Protein AF-A8V4S2-F1 (afdb_monomer)

Structure (mmCIF, N/CA/C/O backbone):
data_AF-A8V4S2-F1
#
_entry.id   AF-A8V4S2-F1
#
loop_
_atom_site.group_PDB
_atom_site.id
_atom_site.type_symbol
_atom_site.label_atom_id
_atom_site.label_alt_id
_atom_site.label_comp_id
_atom_site.label_asym_id
_atom_site.label_entity_id
_atom_site.label_seq_id
_atom_site.pdbx_PDB_ins_code
_atom_site.Cartn_x
_atom_site.Cartn_y
_atom_site.Cartn_z
_atom_site.occupancy
_atom_site.B_iso_or_equiv
_atom_site.auth_seq_id
_atom_site.auth_comp_id
_atom_site.auth_asym_id
_atom_site.auth_atom_id
_atom_site.pdbx_PDB_model_num
ATOM 1 N N . MET A 1 1 ? -16.242 -19.189 -0.901 1.00 52.62 1 MET A N 1
ATOM 2 C CA . MET A 1 1 ? -14.922 -19.366 -1.540 1.00 52.62 1 MET A CA 1
ATOM 3 C C . MET A 1 1 ? -13.998 -18.320 -0.945 1.00 52.62 1 MET A C 1
ATOM 5 O O . MET A 1 1 ? -14.316 -17.146 -1.055 1.00 52.62 1 MET A O 1
ATOM 9 N N . VAL A 1 2 ? -12.950 -18.722 -0.225 1.00 58.53 2 VAL A N 1
ATOM 10 C CA . VAL A 1 2 ? -11.972 -17.778 0.340 1.00 58.53 2 VAL A CA 1
ATOM 11 C C . VAL A 1 2 ? -10.855 -17.645 -0.687 1.00 58.53 2 VAL A C 1
ATOM 13 O O . VAL A 1 2 ? -10.270 -18.652 -1.075 1.00 58.53 2 VAL A O 1
ATOM 16 N N . MET A 1 3 ? -10.622 -16.436 -1.192 1.00 67.81 3 MET A N 1
ATOM 17 C CA . MET A 1 3 ? -9.567 -16.188 -2.172 1.00 67.81 3 MET A CA 1
ATOM 18 C C . MET A 1 3 ? -8.263 -15.894 -1.432 1.00 67.81 3 MET A C 1
ATOM 20 O O . MET A 1 3 ? -8.212 -14.995 -0.593 1.00 67.81 3 MET A O 1
ATOM 24 N N . GLU A 1 4 ? -7.216 -16.665 -1.715 1.00 74.75 4 GLU A N 1
ATOM 25 C CA . G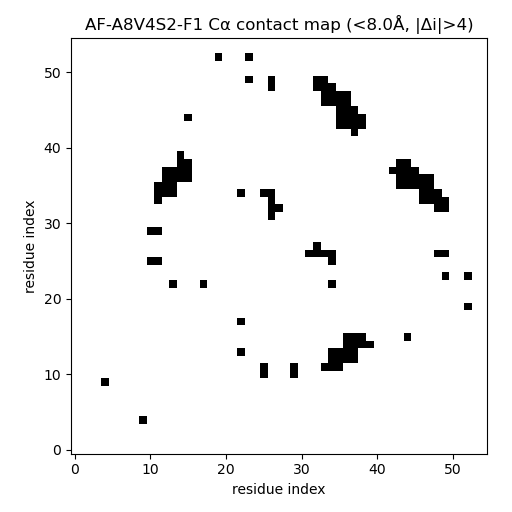LU A 1 4 ? -5.922 -16.510 -1.057 1.00 74.75 4 GLU A CA 1
ATOM 26 C C . GLU A 1 4 ? -4.971 -15.696 -1.940 1.00 74.75 4 GLU A C 1
ATOM 28 O O . GLU A 1 4 ? -4.574 -16.116 -3.027 1.00 74.75 4 GLU A O 1
ATOM 33 N N . ILE A 1 5 ? -4.618 -14.493 -1.483 1.00 78.50 5 ILE A N 1
ATOM 34 C CA . ILE A 1 5 ? -3.626 -13.658 -2.166 1.00 78.50 5 ILE A CA 1
ATOM 35 C C . ILE A 1 5 ? -2.233 -14.178 -1.820 1.00 78.50 5 ILE A C 1
ATOM 37 O O . ILE A 1 5 ? -1.894 -14.319 -0.638 1.00 78.50 5 ILE A O 1
ATOM 41 N N . ARG A 1 6 ? -1.402 -14.391 -2.843 1.00 82.56 6 ARG A N 1
ATOM 42 C CA . ARG A 1 6 ? 0.002 -14.755 -2.651 1.0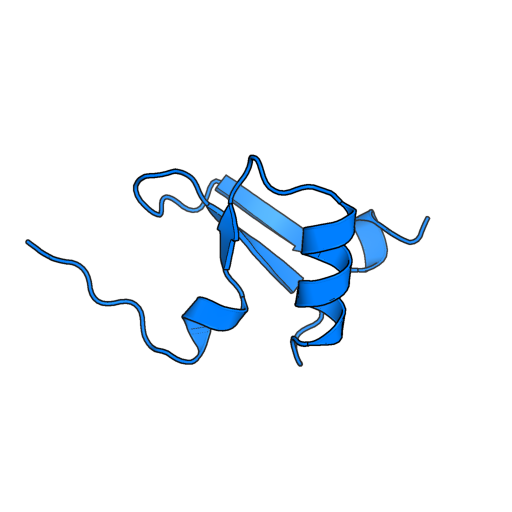0 82.56 6 ARG A CA 1
ATOM 43 C C . ARG A 1 6 ? 0.748 -13.669 -1.858 1.00 82.56 6 ARG A C 1
ATOM 45 O O . ARG A 1 6 ? 0.532 -12.470 -2.040 1.00 82.56 6 ARG A O 1
ATOM 52 N N . THR A 1 7 ? 1.603 -14.092 -0.931 1.00 72.06 7 THR A N 1
ATOM 53 C CA . THR A 1 7 ? 2.259 -13.217 0.060 1.00 72.06 7 THR A CA 1
ATOM 54 C C . THR A 1 7 ? 3.111 -12.105 -0.562 1.00 72.06 7 THR A C 1
ATOM 56 O O . THR A 1 7 ? 3.212 -11.018 0.005 1.00 72.06 7 THR A O 1
ATOM 59 N N . ASP A 1 8 ? 3.680 -12.348 -1.737 1.00 80.44 8 ASP A N 1
ATOM 60 C CA . ASP A 1 8 ? 4.425 -11.383 -2.548 1.00 80.44 8 ASP A CA 1
ATOM 61 C C . ASP A 1 8 ? 3.554 -10.203 -3.006 1.00 80.44 8 ASP A C 1
ATOM 63 O O . ASP A 1 8 ? 3.970 -9.050 -2.893 1.00 80.44 8 ASP A O 1
ATOM 67 N N . ILE A 1 9 ? 2.311 -10.462 -3.420 1.00 86.81 9 ILE A N 1
ATOM 68 C CA . ILE A 1 9 ? 1.391 -9.428 -3.918 1.00 86.81 9 ILE A CA 1
ATOM 69 C C . ILE A 1 9 ? 0.774 -8.618 -2.772 1.00 86.81 9 ILE A C 1
ATOM 71 O O . ILE A 1 9 ? 0.520 -7.425 -2.927 1.00 86.81 9 ILE A O 1
ATOM 75 N N . LYS A 1 10 ? 0.583 -9.212 -1.584 1.00 87.38 10 LYS A N 1
ATOM 76 C CA . LYS A 1 10 ? -0.002 -8.516 -0.415 1.00 87.38 10 LYS A CA 1
ATOM 77 C C . LYS A 1 10 ? 0.750 -7.234 -0.032 1.00 87.38 10 LYS A C 1
ATOM 79 O O . LYS A 1 10 ? 0.139 -6.283 0.460 1.00 87.38 10 LYS A O 1
ATOM 84 N N . LYS A 1 11 ? 2.064 -7.188 -0.275 1.00 89.38 11 LYS A N 1
ATOM 85 C CA . LYS A 1 11 ? 2.901 -6.004 -0.014 1.00 89.38 11 LYS A CA 1
ATOM 86 C C . LYS A 1 11 ? 2.623 -4.848 -0.974 1.00 89.38 11 LYS A C 1
ATOM 88 O O . LYS A 1 11 ? 2.904 -3.709 -0.627 1.00 89.38 11 LYS A O 1
ATOM 93 N N . LEU A 1 12 ? 2.033 -5.129 -2.132 1.00 93.31 12 LEU A N 1
ATOM 94 C CA . LEU A 1 12 ? 1.686 -4.131 -3.138 1.00 93.31 12 LEU A CA 1
ATOM 95 C C . LEU A 1 12 ? 0.273 -3.571 -2.948 1.00 93.31 12 LEU A C 1
ATOM 97 O O . LEU A 1 12 ? -0.037 -2.532 -3.510 1.00 93.31 12 LEU A O 1
ATOM 101 N N . LEU A 1 13 ? -0.596 -4.218 -2.166 1.00 95.19 13 LEU A N 1
ATOM 102 C CA . LEU A 1 13 ? -1.986 -3.773 -2.013 1.00 95.19 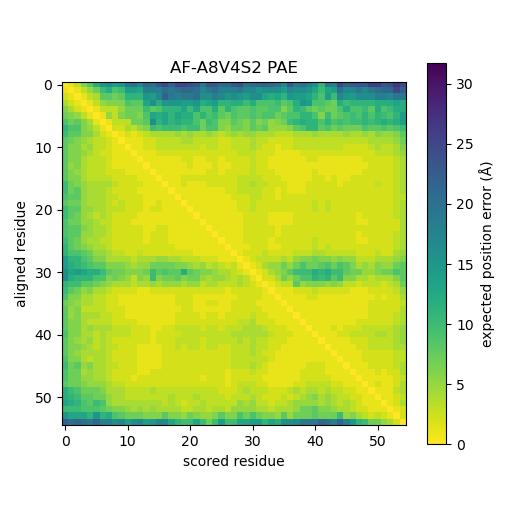13 LEU A CA 1
ATOM 103 C C . LEU A 1 13 ? -2.104 -2.584 -1.056 1.00 95.19 13 LEU A C 1
ATOM 105 O O . LEU A 1 13 ? -1.567 -2.625 0.050 1.00 95.19 13 LEU A O 1
ATOM 109 N N . ILE A 1 14 ? -2.879 -1.566 -1.411 1.00 96.62 14 ILE A N 1
ATOM 110 C CA . ILE A 1 14 ? -3.267 -0.479 -0.509 1.00 96.62 14 ILE A CA 1
ATOM 111 C C . ILE A 1 14 ? -4.767 -0.233 -0.596 1.00 96.62 14 ILE A C 1
ATOM 113 O O . ILE A 1 14 ? -5.359 -0.312 -1.666 1.00 96.62 1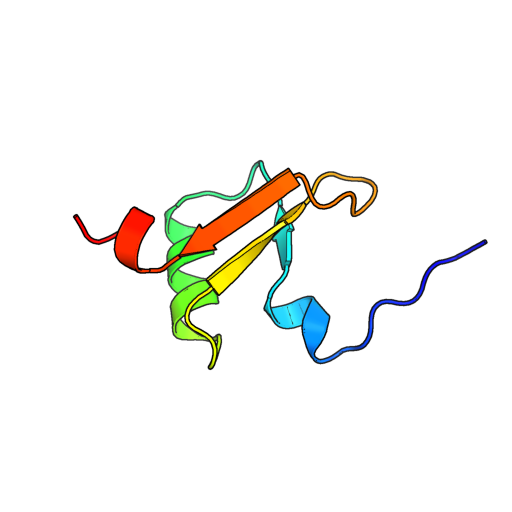4 ILE A O 1
ATOM 117 N N . HIS A 1 15 ? -5.406 0.044 0.535 1.00 97.62 15 HIS A N 1
ATOM 118 C CA . HIS A 1 15 ? -6.838 0.294 0.538 1.00 97.62 15 HIS A CA 1
ATOM 119 C C . HIS A 1 15 ? -7.135 1.717 0.047 1.00 97.62 15 HIS A C 1
ATOM 121 O O . HIS A 1 15 ? -6.424 2.655 0.401 1.00 97.62 15 HIS A O 1
ATOM 127 N N . LYS A 1 16 ? -8.231 1.917 -0.692 1.00 96.94 16 LYS A N 1
ATOM 128 C CA . LYS A 1 16 ? -8.639 3.240 -1.218 1.00 96.94 16 LYS A CA 1
ATOM 129 C C . LYS A 1 16 ? -8.821 4.341 -0.160 1.00 96.94 16 LYS A C 1
ATOM 131 O O . LYS A 1 16 ? -8.848 5.516 -0.498 1.00 96.94 16 LYS A O 1
ATOM 136 N N . LYS A 1 17 ? -8.992 3.960 1.111 1.00 97.56 17 LYS A N 1
ATOM 137 C CA . LYS A 1 17 ? -9.142 4.879 2.260 1.00 97.56 17 LYS A CA 1
ATOM 138 C C . LYS A 1 17 ? -7.837 5.116 3.035 1.00 97.56 17 LYS A C 1
ATOM 140 O O . LYS A 1 17 ? -7.866 5.796 4.054 1.00 97.56 17 LYS A O 1
ATOM 145 N N . SER A 1 18 ? -6.722 4.518 2.613 1.00 97.06 18 SER A N 1
ATOM 146 C CA . SER A 1 18 ? -5.413 4.760 3.227 1.00 97.06 18 SER A CA 1
ATOM 147 C C . SER A 1 18 ? -4.958 6.197 2.985 1.00 97.06 18 SER A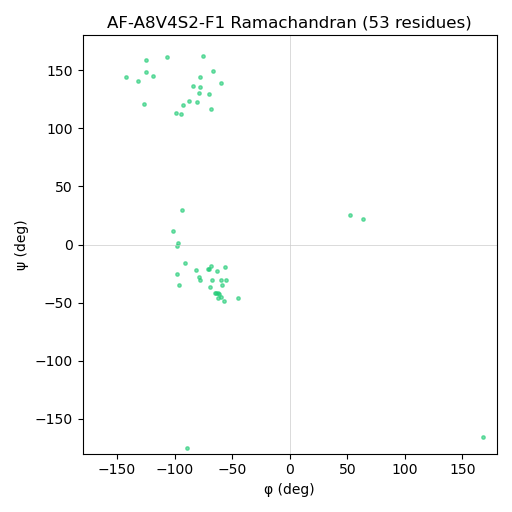 C 1
ATOM 149 O O . SER A 1 18 ? -5.279 6.800 1.962 1.00 97.06 18 SER A O 1
ATOM 151 N N . THR A 1 19 ? -4.195 6.750 3.926 1.00 96.56 19 THR A N 1
ATOM 152 C CA . THR A 1 19 ? -3.664 8.106 3.774 1.00 96.56 19 THR A CA 1
ATOM 153 C C . THR A 1 19 ? -2.503 8.129 2.779 1.00 96.56 19 THR A C 1
ATOM 155 O O . THR A 1 19 ? -1.856 7.111 2.519 1.00 96.56 19 THR A O 1
ATOM 158 N N . ILE A 1 20 ? -2.171 9.318 2.270 1.00 93.69 20 ILE A N 1
ATOM 159 C CA . ILE A 1 20 ? -0.972 9.518 1.440 1.00 93.69 20 ILE A CA 1
ATOM 160 C C . ILE A 1 20 ? 0.301 9.118 2.208 1.00 93.69 20 ILE A C 1
ATOM 162 O O . ILE A 1 20 ? 1.222 8.552 1.627 1.00 93.69 20 ILE A O 1
ATOM 166 N N . ILE A 1 21 ? 0.344 9.347 3.526 1.00 94.31 21 ILE A N 1
ATOM 167 C CA . ILE A 1 21 ? 1.477 8.951 4.377 1.00 94.31 21 ILE A CA 1
ATOM 168 C C . ILE A 1 21 ? 1.626 7.424 4.407 1.00 94.31 21 ILE A C 1
ATOM 170 O O . ILE A 1 21 ? 2.745 6.918 4.309 1.00 94.31 21 ILE A O 1
ATOM 174 N N . ASP A 1 22 ? 0.521 6.682 4.504 1.00 95.12 22 ASP A N 1
ATOM 175 C CA . ASP A 1 22 ? 0.548 5.215 4.466 1.00 95.12 22 ASP A CA 1
ATOM 176 C C . ASP A 1 22 ? 1.017 4.704 3.102 1.00 95.12 22 ASP A C 1
ATOM 178 O O . ASP A 1 22 ? 1.838 3.788 3.027 1.00 95.12 22 ASP A O 1
ATOM 182 N N . ALA A 1 23 ? 0.543 5.336 2.023 1.00 94.31 23 ALA A N 1
ATOM 183 C CA . ALA A 1 23 ? 0.989 5.038 0.668 1.00 94.31 23 ALA A CA 1
ATOM 184 C C . ALA A 1 23 ? 2.494 5.262 0.498 1.00 94.31 23 ALA A C 1
ATOM 186 O O . ALA A 1 23 ? 3.183 4.393 -0.028 1.00 94.31 23 ALA A O 1
ATOM 187 N N . LEU A 1 24 ? 3.027 6.376 1.003 1.00 92.94 24 LEU A N 1
ATOM 188 C CA . LEU A 1 24 ? 4.458 6.678 0.954 1.00 92.94 24 LEU A CA 1
ATOM 189 C C . LEU A 1 24 ? 5.300 5.659 1.722 1.00 92.94 24 LEU A C 1
ATOM 191 O O . LEU A 1 24 ? 6.304 5.183 1.193 1.00 92.94 24 LEU A O 1
ATOM 195 N N . LYS A 1 25 ? 4.890 5.292 2.944 1.00 92.75 25 LYS A N 1
ATOM 196 C CA . LYS A 1 25 ? 5.573 4.249 3.728 1.00 92.75 25 LYS A CA 1
ATOM 197 C C . LYS A 1 25 ? 5.623 2.938 2.949 1.00 92.75 25 LYS A C 1
ATOM 199 O O . LYS A 1 25 ? 6.693 2.362 2.776 1.00 92.75 25 LYS A O 1
ATOM 204 N N . LYS A 1 26 ? 4.484 2.521 2.395 1.00 92.50 26 LYS A N 1
ATOM 205 C CA . LYS A 1 26 ? 4.372 1.256 1.669 1.00 92.50 26 LYS A CA 1
ATOM 206 C C . LYS A 1 26 ? 5.123 1.261 0.336 1.00 92.50 26 LYS A C 1
ATOM 208 O O . LYS A 1 26 ? 5.746 0.264 -0.012 1.00 92.50 26 LYS A O 1
ATOM 213 N N . LEU A 1 27 ? 5.137 2.388 -0.379 1.00 92.25 27 LEU A N 1
ATOM 214 C CA . LEU A 1 27 ? 5.954 2.574 -1.581 1.00 92.25 27 LEU A CA 1
ATOM 215 C C . LEU A 1 27 ? 7.446 2.444 -1.274 1.00 92.25 27 LEU A C 1
ATOM 217 O O . LEU A 1 27 ? 8.146 1.776 -2.030 1.00 92.25 27 LEU A O 1
ATOM 221 N N . ASN A 1 28 ? 7.912 3.031 -0.167 1.00 88.75 28 ASN A N 1
ATOM 222 C CA . ASN A 1 28 ? 9.313 2.953 0.259 1.00 88.75 28 ASN A CA 1
ATOM 223 C C . ASN A 1 28 ? 9.726 1.530 0.681 1.00 88.75 28 ASN A C 1
ATOM 225 O O . ASN A 1 28 ? 10.884 1.159 0.517 1.00 88.75 28 ASN A O 1
ATOM 229 N N . GLU A 1 29 ? 8.793 0.734 1.207 1.00 86.19 29 GLU A N 1
ATOM 230 C CA . GLU A 1 29 ? 9.012 -0.677 1.557 1.00 86.19 29 GLU A CA 1
ATOM 231 C C . GLU A 1 29 ? 8.904 -1.622 0.344 1.00 86.19 29 GLU A C 1
ATOM 233 O O . GLU A 1 29 ? 9.425 -2.741 0.369 1.00 86.19 29 GLU A O 1
ATOM 238 N N . SER A 1 30 ? 8.214 -1.200 -0.721 1.00 80.62 30 SER A N 1
ATOM 239 C CA . SER A 1 30 ? 8.017 -1.999 -1.931 1.00 80.62 30 SER A CA 1
ATOM 240 C C . SER A 1 30 ? 9.206 -1.882 -2.892 1.00 80.62 30 SER A C 1
ATOM 242 O O . SER A 1 30 ? 9.671 -0.789 -3.203 1.00 80.62 30 SER A O 1
ATOM 244 N N . ALA A 1 31 ? 9.654 -3.004 -3.461 1.00 77.31 31 ALA A N 1
ATOM 245 C CA . ALA A 1 31 ? 10.706 -2.992 -4.483 1.00 77.31 31 ALA A CA 1
ATOM 246 C C . ALA A 1 31 ? 10.237 -2.412 -5.835 1.00 77.31 31 ALA A C 1
ATOM 248 O O . ALA A 1 31 ? 11.057 -1.989 -6.646 1.00 77.31 31 ALA A O 1
ATOM 249 N N . LEU A 1 32 ? 8.922 -2.402 -6.088 1.00 81.81 32 LEU A N 1
ATOM 250 C CA . LEU A 1 32 ? 8.332 -2.116 -7.401 1.00 81.81 32 LEU A CA 1
ATOM 251 C C . LEU A 1 32 ? 7.845 -0.667 -7.573 1.00 81.81 32 LEU A C 1
ATOM 253 O O . LEU A 1 32 ? 7.375 -0.324 -8.654 1.00 81.81 32 LEU A O 1
ATOM 257 N N . LYS A 1 33 ? 7.961 0.188 -6.543 1.00 88.38 33 LYS A N 1
ATOM 258 C CA . LYS A 1 33 ? 7.561 1.615 -6.566 1.00 88.38 33 LYS A CA 1
ATOM 259 C C . LYS A 1 33 ? 6.120 1.876 -7.044 1.00 88.38 33 LYS A C 1
ATOM 261 O O . LYS A 1 33 ? 5.802 2.963 -7.533 1.00 88.38 33 LYS A O 1
ATOM 266 N N . VAL A 1 34 ? 5.246 0.885 -6.880 1.00 94.00 34 VAL A N 1
ATOM 267 C CA . VAL A 1 34 ? 3.834 0.933 -7.263 1.00 94.00 34 VAL A CA 1
ATOM 268 C C . VAL A 1 34 ? 2.992 0.207 -6.223 1.00 94.00 34 VAL A C 1
ATOM 270 O O . VAL A 1 34 ? 3.408 -0.815 -5.674 1.00 94.00 34 VAL A O 1
ATOM 273 N N . LEU A 1 35 ? 1.796 0.730 -5.977 1.00 96.00 35 LEU A N 1
ATOM 274 C CA . LEU A 1 35 ? 0.764 0.109 -5.163 1.00 96.00 35 LEU A CA 1
ATOM 275 C C . LEU A 1 35 ? -0.487 -0.154 -6.000 1.00 96.00 35 LEU A C 1
ATOM 277 O O . LEU A 1 35 ? -0.856 0.633 -6.870 1.00 96.00 35 LEU A O 1
ATOM 281 N N . LEU A 1 36 ? -1.154 -1.260 -5.701 1.00 96.12 36 LEU A N 1
ATOM 282 C CA . LEU A 1 36 ? -2.444 -1.653 -6.247 1.00 96.12 36 LEU A CA 1
ATOM 283 C C . LEU A 1 36 ? -3.532 -1.181 -5.285 1.00 96.12 36 LEU A C 1
ATOM 285 O O . LEU A 1 36 ? -3.620 -1.664 -4.155 1.00 96.12 36 LEU A O 1
ATOM 289 N N . VAL A 1 37 ? -4.343 -0.221 -5.717 1.00 97.44 37 VAL A N 1
ATOM 290 C CA . VAL A 1 37 ? -5.417 0.341 -4.899 1.00 97.44 37 VAL A CA 1
ATOM 291 C C . VAL A 1 37 ? -6.616 -0.595 -4.955 1.00 97.44 37 VAL A C 1
ATOM 293 O O . VAL A 1 37 ? -7.129 -0.872 -6.038 1.00 97.44 37 VAL A O 1
ATOM 296 N N . VAL A 1 38 ? -7.069 -1.072 -3.798 1.00 97.75 38 VAL A N 1
ATOM 297 C CA . VAL A 1 38 ? -8.181 -2.021 -3.681 1.00 97.75 38 VAL A CA 1
ATOM 298 C C . VAL A 1 38 ? -9.295 -1.522 -2.764 1.00 97.75 38 VAL A C 1
ATOM 300 O O . VAL A 1 38 ? -9.089 -0.641 -1.920 1.00 97.75 38 VAL A O 1
ATOM 303 N N . ASP A 1 39 ? -10.485 -2.091 -2.940 1.00 97.25 39 ASP A N 1
ATOM 304 C CA . ASP A 1 39 ? -11.613 -1.938 -2.021 1.00 97.25 39 ASP A CA 1
ATOM 305 C C . ASP A 1 39 ? -11.627 -3.008 -0.911 1.00 97.25 39 ASP A C 1
ATOM 307 O O . ASP A 1 39 ? -10.712 -3.822 -0.766 1.00 97.25 39 ASP A O 1
ATOM 311 N N . GLU A 1 40 ? -12.689 -2.986 -0.112 1.00 95.56 40 GLU A N 1
ATOM 312 C CA . GLU A 1 40 ? -12.930 -3.881 1.017 1.00 95.56 40 GLU A CA 1
ATOM 313 C C . GLU A 1 40 ? -13.077 -5.361 0.596 1.00 95.56 40 GLU A C 1
ATOM 315 O O . GLU A 1 40 ? -12.834 -6.259 1.399 1.00 95.56 40 GLU A O 1
ATOM 320 N N . ASN A 1 41 ? -13.430 -5.612 -0.669 1.00 94.19 41 ASN A N 1
ATOM 321 C CA . ASN A 1 41 ? -13.600 -6.937 -1.266 1.00 94.19 41 ASN A CA 1
ATOM 322 C C . ASN A 1 41 ? -12.394 -7.353 -2.127 1.00 94.19 41 ASN A C 1
ATOM 324 O O . ASN A 1 41 ? -12.471 -8.349 -2.846 1.00 94.19 41 ASN A O 1
ATOM 328 N N . LEU A 1 42 ? -11.279 -6.614 -2.046 1.00 92.62 42 LEU A N 1
ATOM 329 C CA . LEU A 1 42 ? -10.061 -6.817 -2.836 1.00 92.62 42 LEU A CA 1
ATOM 330 C C . LEU A 1 42 ? -10.247 -6.611 -4.347 1.00 92.62 42 LEU A C 1
ATOM 332 O O . LEU A 1 42 ? -9.431 -7.091 -5.137 1.00 92.62 42 LEU A O 1
ATOM 336 N N . HIS A 1 43 ? -11.271 -5.869 -4.771 1.00 95.06 43 HIS A N 1
ATOM 337 C CA . HIS A 1 43 ? -11.361 -5.450 -6.163 1.00 95.06 43 HIS A CA 1
ATOM 338 C C . HIS A 1 43 ? -10.284 -4.414 -6.460 1.00 95.06 43 HIS A C 1
ATOM 340 O O . HIS A 1 43 ? -10.158 -3.418 -5.746 1.00 95.06 43 HIS A O 1
ATOM 346 N N . LEU A 1 44 ? -9.526 -4.636 -7.534 1.00 96.88 44 LEU A N 1
ATOM 347 C CA . LEU A 1 44 ? -8.560 -3.670 -8.039 1.00 96.88 44 LEU A CA 1
ATOM 348 C C . LEU A 1 44 ? -9.300 -2.459 -8.613 1.00 96.88 44 LEU A C 1
ATOM 350 O O . LEU A 1 44 ? -10.028 -2.580 -9.594 1.00 96.88 44 LEU A O 1
ATOM 354 N N . LEU A 1 45 ? -9.086 -1.295 -8.007 1.00 97.81 45 LEU A N 1
ATOM 355 C CA . LEU A 1 45 ? -9.666 -0.025 -8.442 1.00 97.81 45 LEU A CA 1
ATOM 356 C C . LEU A 1 45 ? -8.701 0.796 -9.299 1.00 97.81 45 LEU A C 1
ATOM 358 O O . LEU A 1 45 ? -9.137 1.621 -10.095 1.00 97.81 45 LEU A O 1
ATOM 362 N N . GLY A 1 46 ? -7.394 0.590 -9.128 1.00 97.31 46 GLY A N 1
ATOM 363 C CA . GLY A 1 46 ? -6.371 1.312 -9.873 1.00 97.31 46 GLY A CA 1
ATOM 364 C C . GLY A 1 46 ? -4.973 1.119 -9.301 1.00 97.31 46 GLY A C 1
ATOM 365 O O . GLY A 1 46 ? -4.730 0.233 -8.480 1.00 97.31 46 GLY A O 1
ATOM 366 N N . THR A 1 47 ? -4.050 1.973 -9.730 1.00 96.12 47 THR A N 1
ATOM 367 C CA . THR A 1 47 ? -2.649 1.961 -9.300 1.00 96.12 47 THR A CA 1
ATOM 368 C C . THR A 1 47 ? -2.238 3.318 -8.755 1.00 96.12 47 THR A C 1
ATOM 370 O O . THR A 1 47 ? -2.712 4.342 -9.238 1.00 96.12 47 THR A O 1
ATOM 373 N N . LEU A 1 48 ? -1.325 3.317 -7.789 1.00 95.62 48 LEU A N 1
ATOM 374 C CA . LEU A 1 48 ? -0.686 4.513 -7.254 1.00 95.62 48 LEU A CA 1
ATOM 375 C C . LEU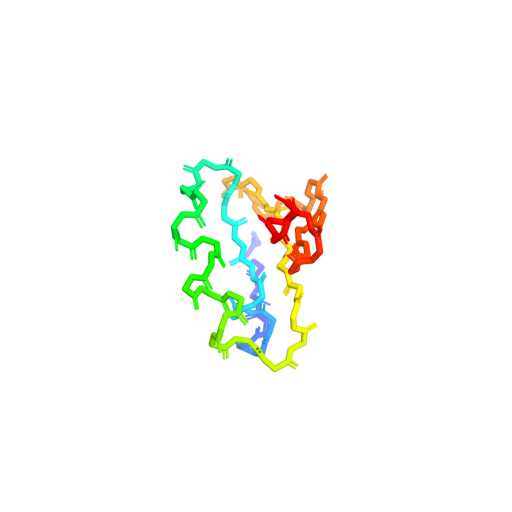 A 1 48 ? 0.826 4.337 -7.332 1.00 95.62 48 LEU A C 1
ATOM 377 O O . LEU A 1 48 ? 1.373 3.389 -6.766 1.00 95.62 48 LEU A O 1
ATOM 381 N N . SER A 1 49 ? 1.497 5.232 -8.042 1.00 93.75 49 SER A N 1
ATOM 382 C CA . SER A 1 49 ? 2.942 5.215 -8.207 1.00 93.75 49 SER A CA 1
ATOM 383 C C . SER A 1 49 ? 3.612 6.310 -7.390 1.00 93.75 49 SER A C 1
ATOM 385 O O . SER A 1 49 ? 3.019 7.313 -7.001 1.00 93.75 49 SER A O 1
ATOM 387 N N . ASP A 1 50 ? 4.904 6.118 -7.177 1.00 89.38 50 ASP A N 1
ATOM 388 C CA . ASP A 1 50 ? 5.828 7.127 -6.673 1.00 89.38 50 ASP A CA 1
ATOM 389 C C . ASP A 1 50 ? 5.649 8.507 -7.363 1.00 89.38 50 ASP A C 1
ATOM 391 O O . ASP A 1 50 ? 5.511 9.541 -6.701 1.00 89.38 50 ASP A O 1
ATOM 395 N N . GLY A 1 51 ? 5.544 8.504 -8.698 1.00 89.00 51 GLY A N 1
ATOM 396 C CA . GLY A 1 51 ? 5.407 9.713 -9.513 1.00 89.00 51 GLY A CA 1
ATOM 397 C C . GLY A 1 51 ? 4.079 10.458 -9.351 1.00 89.00 51 GLY A C 1
ATOM 398 O O . GLY A 1 51 ? 4.020 11.638 -9.692 1.00 89.00 51 GLY A O 1
ATOM 399 N N . ASP A 1 52 ? 3.042 9.807 -8.819 1.00 89.50 52 ASP A N 1
ATOM 400 C CA . ASP A 1 52 ? 1.762 10.450 -8.500 1.00 89.50 52 ASP A CA 1
ATOM 401 C C . ASP A 1 52 ? 1.841 11.246 -7.188 1.00 89.50 52 ASP A C 1
ATOM 403 O O . ASP A 1 52 ? 1.119 12.225 -7.020 1.00 89.50 52 ASP A O 1
ATOM 407 N N . ILE A 1 53 ? 2.723 10.841 -6.261 1.00 86.38 53 ILE A N 1
ATOM 408 C CA . ILE A 1 53 ? 2.844 11.458 -4.932 1.00 86.38 53 ILE A CA 1
ATOM 409 C C . ILE A 1 53 ? 3.959 12.515 -4.869 1.00 86.38 53 ILE A C 1
ATOM 411 O O . ILE A 1 53 ? 3.820 13.492 -4.140 1.00 86.38 53 ILE A O 1
ATOM 415 N N . ARG A 1 54 ? 5.078 12.338 -5.589 1.00 82.44 54 ARG A N 1
ATOM 416 C CA . ARG A 1 54 ? 6.283 13.190 -5.459 1.00 82.44 54 ARG A CA 1
ATOM 417 C C . ARG A 1 54 ? 6.373 14.386 -6.432 1.00 82.44 54 ARG A C 1
ATOM 419 O O . ARG A 1 54 ? 7.483 14.778 -6.785 1.00 82.44 54 ARG A O 1
ATOM 426 N N . ARG A 1 55 ? 5.251 14.962 -6.875 1.00 70.69 55 ARG A N 1
ATOM 427 C CA . ARG A 1 55 ? 5.241 16.174 -7.726 1.00 70.69 55 ARG A CA 1
ATOM 428 C C . ARG A 1 55 ? 5.113 17.464 -6.931 1.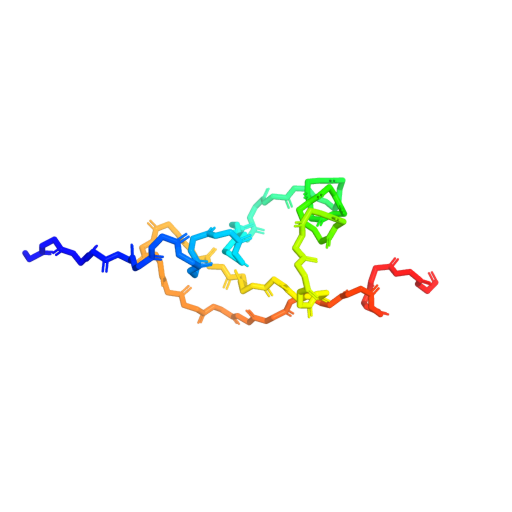00 70.69 55 ARG A C 1
ATOM 430 O O . ARG A 1 55 ? 4.396 17.451 -5.910 1.00 70.69 55 ARG A O 1
#

Sequence (55 aa):
MVMEIRTDIKKLLIHKKSTIIDALKKLNESALKVLLVVDENLHLLGTLSDGDIRR

Mean predicted aligned error: 4.39 Å

Secondary structure (DSSP, 8-state):
------HHHHTTEEETT--HHHHHHHHHH-TTSEEEEE-TT--EEEEEEHHHH--

Solvent-accessible surface area (backbone atoms only — not comparable to full-atom values): 3485 Å² total; per-residue (Å²): 135,88,84,82,76,57,76,79,57,59,64,32,56,40,54,76,83,59,51,71,67,55,51,51,55,44,35,73,74,36,94,76,44,47,32,40,27,19,51,98,84,67,47,80,75,49,74,49,44,56,77,77,70,76,114

Foldseek 3Di:
DDDDDDPLLVLQEDEPPDDLVVVVVSLVVDPVQKHFYAYPVRDGPDMDGPVNNVD

Nearest PDB structures (foldseek):
  8u8o-assembly1_A  TM=8.331E-01  e=1.056E-02  Homo sapiens
  3i8n-assembly2_A-2  TM=8.169E-01  e=8.004E-03  Vibrio parahaemolyticus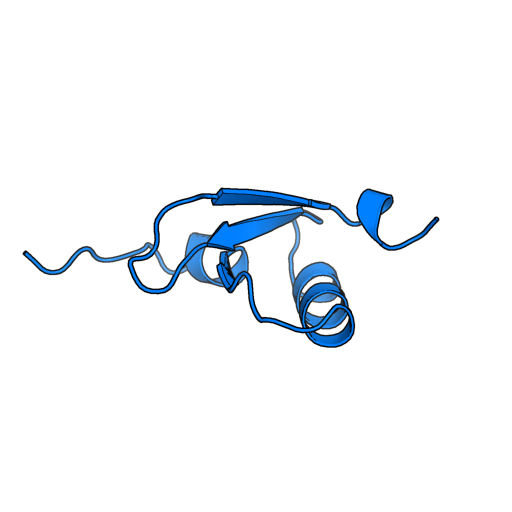
  7r50-assembly2_I  TM=8.830E-01  e=1.947E-01  Mycolicibacterium smegmatis
  7r50-assembly2_L  TM=8.820E-01  e=2.397E-01  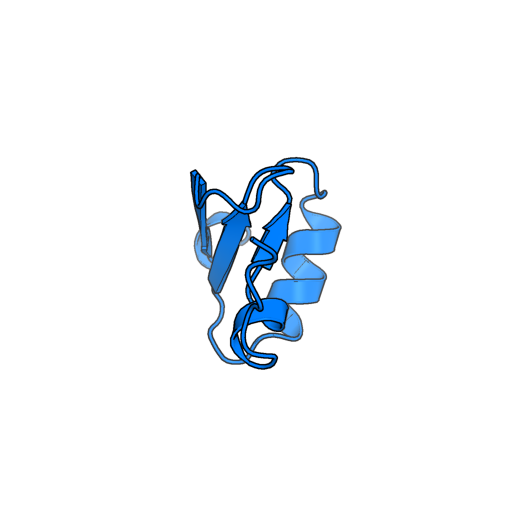Mycolicibacterium smegmatis
  7oy9-assembly1_D  TM=8.580E-01  e=4.476E-01  Mycolicibacterium smegmatis

Radius of gyration: 11.25 Å; Cα contacts (8 Å, |Δi|>4): 63; chains: 1; bounding box: 26×36×14 Å

pLDDT: mean 88.97, std 9.98, range [52.62, 97.81]